Protein AF-A0A0J6IJX8-F1 (afdb_monomer)

Secondary structure (DSSP, 8-state):
---S-----HHHHHHHHHHHHTT--HHHHHHHHT--HHHHHHHHHHHHHTT--TTT-----GGGTSPPPPPPPPP---HHHHHHHHHHHHS-TT-----HHHHHHHH---HHHHHHHHHHTTPPPPPP-

Sequence (129 aa):
MPPNNTFHSIAARIQALTLLGIGMPIKEVSARLNIPVNTLYVIRKRAKERGFDPQRSLLVDISYVEDASRSGSPKAIDPEKGAEVNHTVTKDQSGGEKSTEALALQTGIFHPSIVQILHKHCFVLAKST

Solvent-accessible surface area (backbone atoms only — not comparable to full-atom values): 8217 Å² total; per-residue (Å²): 132,84,78,93,75,73,80,77,48,64,67,58,52,46,52,50,51,42,44,49,46,76,63,50,56,62,70,55,53,18,66,75,69,73,43,57,58,69,57,53,52,51,54,53,49,49,18,43,78,64,67,59,44,49,90,83,44,63,78,75,60,66,83,43,62,58,80,74,86,75,82,70,82,82,68,92,66,56,67,67,63,54,50,49,53,52,48,62,63,66,67,49,86,77,80,70,91,74,60,63,64,59,51,18,68,73,70,69,46,62,52,74,57,52,54,51,52,39,52,77,70,69,56,85,80,82,79,87,128

pLDDT: mean 82.93, std 12.86, range [41.19, 96.38]

Mean predicted aligned error: 12.06 Å

Structure (mmCIF, N/CA/C/O backbone):
data_AF-A0A0J6IJX8-F1
#
_entry.id   AF-A0A0J6IJX8-F1
#
loop_
_atom_site.group_PDB
_atom_site.id
_atom_site.type_symbol
_atom_site.label_atom_id
_atom_site.label_alt_id
_atom_site.label_comp_id
_atom_site.label_asym_id
_atom_site.label_entity_id
_atom_site.label_seq_id
_atom_site.pdbx_PDB_ins_code
_atom_site.Cartn_x
_atom_site.Cartn_y
_atom_site.Cartn_z
_atom_site.occupancy
_atom_site.B_iso_or_equiv
_atom_site.auth_seq_id
_atom_site.auth_comp_id
_atom_site.auth_asym_id
_atom_site.auth_atom_id
_atom_site.pdbx_PDB_model_num
ATOM 1 N N . MET A 1 1 ? 22.151 5.943 10.117 1.00 41.19 1 MET A N 1
ATOM 2 C CA . MET A 1 1 ? 21.246 4.862 9.663 1.00 41.19 1 MET A CA 1
ATOM 3 C C . MET A 1 1 ? 19.974 5.501 9.126 1.00 41.19 1 MET A C 1
ATOM 5 O O . MET A 1 1 ? 19.496 6.414 9.792 1.00 41.19 1 MET A O 1
ATOM 9 N N . PRO A 1 2 ? 19.458 5.120 7.945 1.00 43.62 2 PRO A N 1
ATOM 10 C CA . PRO A 1 2 ? 18.207 5.686 7.452 1.00 43.62 2 PRO A CA 1
ATOM 11 C C . PRO A 1 2 ? 17.017 5.186 8.301 1.00 43.62 2 PRO A C 1
ATOM 13 O O . PRO A 1 2 ? 17.092 4.100 8.879 1.00 43.62 2 PRO A O 1
ATOM 16 N N . PRO A 1 3 ? 15.942 5.981 8.431 1.00 45.16 3 PRO A N 1
ATOM 17 C CA . PRO A 1 3 ? 14.830 5.697 9.337 1.00 45.16 3 PRO A CA 1
ATOM 18 C C . PRO A 1 3 ? 14.017 4.462 8.904 1.00 45.16 3 PRO A C 1
ATOM 20 O O . PRO A 1 3 ? 13.415 4.434 7.832 1.00 45.16 3 PRO A O 1
ATOM 23 N N . ASN A 1 4 ? 13.959 3.462 9.791 1.00 48.16 4 ASN A N 1
ATOM 24 C CA . ASN A 1 4 ? 13.326 2.143 9.627 1.00 48.16 4 ASN A CA 1
ATOM 25 C C . ASN A 1 4 ? 11.788 2.144 9.765 1.00 48.16 4 ASN A C 1
ATOM 27 O O . ASN A 1 4 ? 11.212 1.262 10.398 1.00 48.16 4 ASN A O 1
ATOM 31 N N . ASN A 1 5 ? 11.094 3.117 9.178 1.00 53.78 5 ASN A N 1
ATOM 32 C CA . ASN A 1 5 ? 9.644 3.007 8.998 1.00 53.78 5 ASN A CA 1
ATOM 33 C C . ASN A 1 5 ? 9.177 3.811 7.784 1.00 53.78 5 ASN A C 1
ATOM 35 O O . ASN A 1 5 ? 8.379 4.742 7.886 1.00 53.78 5 ASN A O 1
ATOM 39 N N . THR A 1 6 ? 9.743 3.506 6.619 1.00 59.31 6 THR A N 1
ATO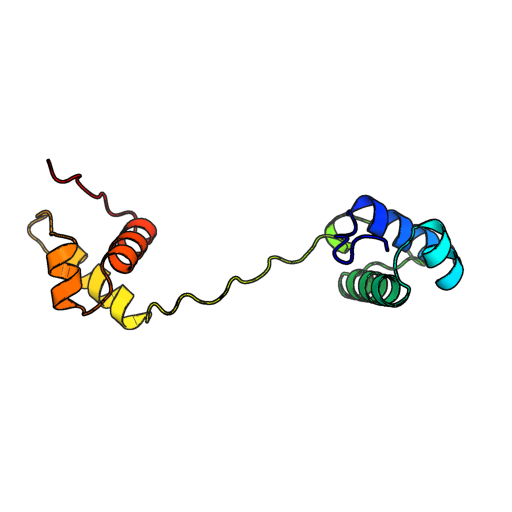M 40 C CA . THR A 1 6 ? 9.389 4.207 5.387 1.00 59.31 6 THR A CA 1
ATOM 41 C C . THR A 1 6 ? 8.129 3.576 4.805 1.00 59.31 6 THR A C 1
ATOM 43 O O . THR A 1 6 ? 8.175 2.567 4.104 1.00 59.31 6 THR A O 1
ATOM 46 N N . PHE A 1 7 ? 6.972 4.172 5.092 1.00 70.75 7 PHE A N 1
ATOM 47 C CA . PHE A 1 7 ? 5.797 3.958 4.256 1.00 70.75 7 PHE A CA 1
ATOM 48 C C . PHE A 1 7 ? 6.170 4.354 2.822 1.00 70.75 7 PHE A C 1
ATOM 50 O O . PHE A 1 7 ? 6.424 5.524 2.541 1.00 70.75 7 PHE A O 1
ATOM 57 N N . HIS A 1 8 ? 6.249 3.384 1.910 1.00 83.19 8 HIS A N 1
ATOM 58 C CA . HIS A 1 8 ? 6.481 3.692 0.501 1.00 83.19 8 HIS A CA 1
ATOM 59 C C . HIS A 1 8 ? 5.214 4.315 -0.077 1.00 83.19 8 HIS A C 1
ATOM 61 O O . HIS A 1 8 ? 4.142 3.702 0.001 1.00 83.19 8 HIS A O 1
ATOM 67 N N . SER A 1 9 ? 5.347 5.517 -0.640 1.00 90.50 9 SER A N 1
ATOM 68 C CA . SER A 1 9 ? 4.247 6.239 -1.278 1.00 90.50 9 SER A CA 1
ATOM 69 C C . SER A 1 9 ? 3.641 5.425 -2.423 1.00 90.50 9 SER A C 1
ATOM 71 O O . SER A 1 9 ? 4.306 4.575 -3.021 1.00 90.50 9 SER A O 1
ATOM 73 N N . ILE A 1 10 ? 2.377 5.700 -2.754 1.00 91.12 10 ILE A N 1
ATOM 74 C CA . ILE A 1 10 ? 1.690 5.060 -3.887 1.00 91.12 10 ILE A CA 1
ATOM 75 C C . ILE A 1 10 ? 2.508 5.250 -5.173 1.00 91.12 10 ILE A C 1
ATOM 77 O O . ILE A 1 10 ? 2.757 4.282 -5.885 1.00 91.12 10 ILE A O 1
ATOM 81 N N . ALA A 1 11 ? 3.031 6.458 -5.404 1.00 92.00 11 ALA A N 1
ATOM 82 C CA . ALA A 1 11 ? 3.888 6.761 -6.548 1.00 92.00 11 ALA A CA 1
ATOM 83 C C . ALA A 1 11 ? 5.145 5.871 -6.612 1.00 92.00 11 ALA A C 1
ATOM 85 O O . ALA A 1 11 ? 5.444 5.311 -7.664 1.00 92.00 11 ALA A O 1
ATOM 86 N N . ALA A 1 12 ? 5.846 5.672 -5.488 1.00 93.38 12 ALA A N 1
ATOM 87 C CA . ALA A 1 12 ? 7.045 4.830 -5.447 1.00 93.38 12 ALA A CA 1
ATOM 88 C C . ALA A 1 12 ? 6.731 3.357 -5.756 1.00 93.38 12 ALA A C 1
ATOM 90 O O . ALA A 1 12 ? 7.491 2.677 -6.445 1.00 93.38 12 ALA A O 1
ATOM 91 N N . ARG A 1 13 ? 5.586 2.861 -5.275 1.00 94.38 13 ARG A N 1
ATOM 92 C CA . ARG A 1 13 ? 5.116 1.498 -5.558 1.00 94.38 13 ARG A CA 1
ATOM 93 C C . ARG A 1 13 ? 4.685 1.336 -7.023 1.00 94.38 13 ARG A C 1
ATOM 95 O O . ARG A 1 13 ? 5.018 0.318 -7.622 1.00 94.38 13 ARG A O 1
ATOM 102 N N . ILE A 1 14 ? 4.005 2.331 -7.602 1.00 95.25 14 ILE A N 1
ATOM 103 C CA . ILE A 1 14 ? 3.656 2.365 -9.034 1.00 95.25 14 ILE A CA 1
ATOM 104 C C . ILE A 1 14 ? 4.930 2.307 -9.877 1.00 95.25 14 ILE A C 1
ATOM 106 O O . ILE A 1 14 ? 5.075 1.412 -10.706 1.00 95.25 14 ILE A O 1
ATOM 110 N N . GLN A 1 15 ? 5.895 3.188 -9.603 1.00 95.31 15 GLN A N 1
ATOM 111 C CA . GLN A 1 15 ? 7.159 3.231 -10.334 1.00 95.31 15 GLN A CA 1
ATOM 112 C C . GLN A 1 15 ? 7.924 1.905 -10.221 1.00 95.31 15 GLN A C 1
ATOM 114 O O . GLN A 1 15 ? 8.446 1.406 -11.216 1.00 95.31 15 GLN A O 1
ATOM 119 N N . ALA A 1 16 ? 7.942 1.290 -9.035 1.00 95.62 16 ALA A N 1
ATOM 120 C CA . ALA A 1 16 ? 8.529 -0.030 -8.836 1.00 95.62 16 ALA A CA 1
ATOM 121 C C . ALA A 1 16 ? 7.861 -1.110 -9.702 1.00 95.62 16 ALA A C 1
ATOM 123 O O . ALA A 1 16 ? 8.560 -1.909 -10.324 1.00 95.62 16 ALA A O 1
ATOM 124 N N . LEU A 1 17 ? 6.526 -1.139 -9.767 1.00 95.88 17 LEU A N 1
ATOM 125 C CA . LEU A 1 17 ? 5.786 -2.101 -10.588 1.00 95.88 17 LEU A CA 1
ATOM 126 C C . LEU A 1 17 ? 6.035 -1.893 -12.080 1.00 95.88 17 LEU A C 1
ATOM 128 O O . LEU A 1 17 ? 6.244 -2.873 -12.790 1.00 95.88 17 LEU A O 1
ATOM 132 N N . THR A 1 18 ? 6.086 -0.643 -12.540 1.00 95.50 18 THR A N 1
ATOM 133 C CA . THR A 1 18 ? 6.424 -0.312 -13.927 1.00 95.50 18 THR A CA 1
ATOM 134 C C . THR A 1 18 ? 7.832 -0.788 -14.281 1.00 95.50 18 THR A C 1
ATOM 136 O O . THR A 1 18 ? 8.003 -1.481 -15.281 1.00 95.50 18 THR A O 1
ATOM 139 N N . LEU A 1 19 ? 8.836 -0.501 -13.441 1.00 95.81 19 LEU A N 1
ATOM 140 C CA . LEU A 1 19 ? 10.219 -0.942 -13.669 1.00 95.81 19 LEU A CA 1
ATOM 141 C C . LEU A 1 19 ? 10.351 -2.474 -13.671 1.00 95.81 19 LEU A C 1
ATOM 143 O O . LEU A 1 19 ? 11.076 -3.042 -14.484 1.00 95.81 19 LEU A O 1
ATOM 147 N N . LEU A 1 20 ? 9.624 -3.164 -12.793 1.00 95.00 20 LEU A N 1
ATOM 148 C CA . LEU A 1 20 ? 9.586 -4.627 -12.797 1.00 95.00 20 LEU A CA 1
ATOM 149 C C . LEU A 1 20 ? 8.839 -5.183 -14.018 1.00 95.00 20 LEU A C 1
ATOM 151 O O . LEU A 1 20 ? 9.214 -6.237 -14.526 1.00 95.00 20 LEU A O 1
ATOM 155 N N . GLY A 1 21 ? 7.802 -4.489 -14.491 1.00 93.38 21 GLY A N 1
ATOM 156 C CA . GLY A 1 21 ? 7.010 -4.870 -15.659 1.00 93.38 21 GLY A CA 1
ATOM 157 C C . GLY A 1 21 ? 7.790 -4.790 -16.971 1.00 93.38 21 GLY A C 1
ATOM 158 O O . GLY A 1 21 ? 7.636 -5.670 -17.810 1.00 93.38 21 GLY A O 1
ATOM 159 N N . ILE A 1 22 ? 8.696 -3.814 -17.108 1.00 94.56 22 ILE A N 1
ATOM 160 C CA . ILE A 1 22 ? 9.623 -3.715 -18.254 1.00 94.56 22 ILE A CA 1
ATOM 161 C C . ILE A 1 22 ? 10.798 -4.709 -18.183 1.00 94.56 22 ILE A C 1
ATOM 163 O O . ILE A 1 22 ? 11.643 -4.718 -19.072 1.00 94.56 22 ILE A O 1
ATOM 167 N N . GLY A 1 23 ? 10.880 -5.531 -17.130 1.00 93.81 23 GLY A N 1
ATOM 168 C CA . GLY A 1 23 ? 11.906 -6.567 -16.983 1.00 93.81 23 GLY A CA 1
ATOM 169 C C . GLY A 1 23 ? 13.176 -6.144 -16.238 1.00 93.81 23 GLY A C 1
ATOM 170 O O . GLY A 1 23 ? 14.155 -6.888 -16.257 1.00 93.81 23 GLY A O 1
ATOM 171 N N . MET A 1 24 ? 13.188 -4.994 -15.552 1.00 95.62 24 MET A N 1
ATOM 172 C CA . MET A 1 24 ? 14.356 -4.580 -14.765 1.00 95.62 24 MET A CA 1
ATOM 173 C C . MET A 1 24 ? 14.612 -5.556 -13.596 1.00 95.62 24 MET A C 1
ATOM 175 O O . MET A 1 24 ? 13.672 -5.917 -12.875 1.00 95.62 24 MET A O 1
ATOM 179 N N . PRO A 1 25 ? 15.872 -5.961 -13.338 1.00 96.25 25 PRO A N 1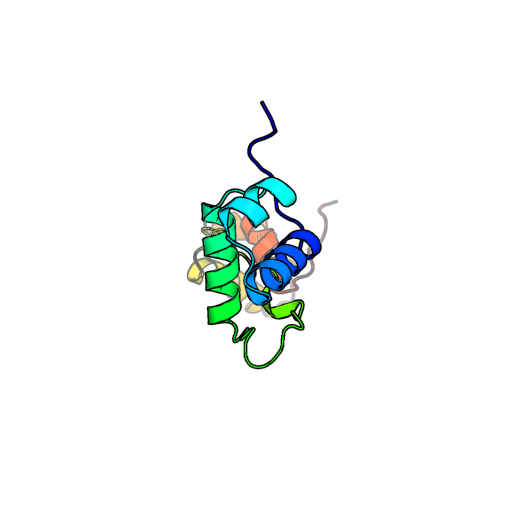
ATOM 180 C CA . PRO A 1 25 ? 16.203 -6.831 -12.215 1.00 96.25 25 PRO A CA 1
ATOM 181 C C . PRO A 1 25 ? 15.795 -6.218 -10.871 1.00 96.25 25 PRO A C 1
ATOM 183 O O . PRO A 1 25 ? 16.095 -5.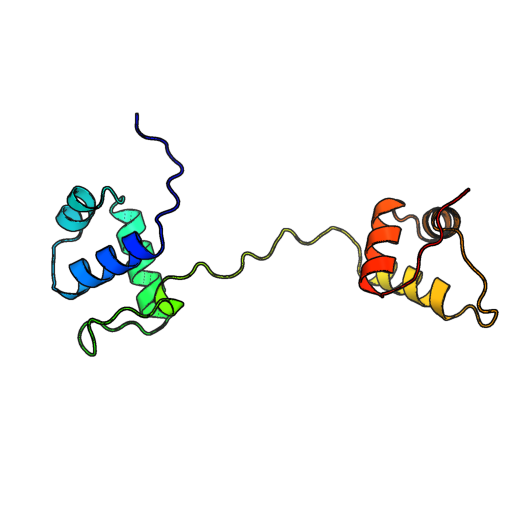063 -10.576 1.00 96.25 25 PRO A O 1
ATOM 186 N N . ILE A 1 26 ? 15.187 -7.014 -9.987 1.00 95.50 26 ILE A N 1
ATOM 187 C CA . ILE A 1 26 ? 14.662 -6.516 -8.701 1.00 95.50 26 ILE A CA 1
ATOM 188 C C . ILE A 1 26 ? 15.733 -5.874 -7.803 1.00 95.50 26 ILE A C 1
ATOM 190 O O . ILE A 1 26 ? 15.438 -4.939 -7.063 1.00 95.50 26 ILE A O 1
ATOM 194 N N . LYS A 1 27 ? 16.986 -6.345 -7.886 1.00 96.12 27 LYS A N 1
ATOM 195 C CA . LYS A 1 27 ? 18.127 -5.762 -7.160 1.00 96.12 27 LYS A CA 1
ATOM 196 C C . LYS A 1 27 ? 18.451 -4.351 -7.651 1.00 96.12 27 LYS A C 1
ATOM 198 O O . LYS A 1 27 ? 18.779 -3.485 -6.848 1.00 96.12 27 LYS A O 1
ATOM 203 N N . GLU A 1 28 ? 18.317 -4.117 -8.950 1.00 96.38 28 GLU A N 1
ATOM 204 C CA . GLU A 1 28 ? 18.544 -2.809 -9.553 1.00 96.38 28 GLU A CA 1
ATOM 205 C C . GLU A 1 28 ? 17.410 -1.840 -9.206 1.00 96.38 28 GLU A C 1
ATOM 207 O O . GLU A 1 28 ? 17.670 -0.717 -8.780 1.00 96.38 28 GLU A O 1
ATOM 212 N N . VAL A 1 29 ? 16.154 -2.298 -9.277 1.00 96.38 29 VAL A N 1
ATOM 213 C CA . VAL A 1 29 ? 14.988 -1.518 -8.824 1.00 96.38 29 VAL A CA 1
ATOM 214 C C . VAL A 1 29 ? 15.132 -1.128 -7.350 1.00 96.38 29 VAL A C 1
ATOM 216 O O . VAL A 1 29 ? 14.860 0.013 -6.980 1.00 96.38 29 VAL A O 1
ATOM 219 N N . SER A 1 30 ? 15.605 -2.057 -6.514 1.00 95.19 30 SER A N 1
ATOM 220 C CA . SER A 1 30 ? 15.857 -1.820 -5.090 1.00 95.19 30 SER A CA 1
ATOM 221 C C . SER A 1 30 ? 16.882 -0.712 -4.863 1.00 95.19 30 SER A C 1
ATOM 223 O O . SER A 1 30 ? 16.615 0.206 -4.089 1.00 95.19 30 SER A O 1
ATOM 225 N N . ALA A 1 31 ? 18.006 -0.754 -5.582 1.00 94.56 31 ALA A N 1
ATOM 226 C CA . ALA A 1 31 ? 19.046 0.264 -5.494 1.00 94.56 31 ALA A CA 1
ATOM 227 C C . ALA A 1 31 ? 18.565 1.637 -5.994 1.00 94.56 31 ALA A C 1
ATOM 229 O O . ALA A 1 31 ? 18.841 2.650 -5.358 1.00 94.56 31 ALA A O 1
ATOM 230 N N . ARG A 1 32 ? 17.808 1.678 -7.101 1.00 94.06 32 ARG A N 1
ATOM 231 C CA . ARG A 1 32 ? 17.319 2.928 -7.709 1.00 94.06 32 ARG A CA 1
ATOM 232 C C . ARG A 1 32 ? 16.245 3.626 -6.875 1.00 94.06 32 ARG A C 1
ATOM 234 O O . ARG A 1 32 ? 16.264 4.846 -6.765 1.00 94.06 32 ARG A O 1
ATOM 241 N N . LEU A 1 33 ? 15.298 2.869 -6.318 1.00 92.25 33 LEU A N 1
ATOM 242 C CA . LEU A 1 33 ? 14.162 3.423 -5.569 1.00 92.25 33 LEU A CA 1
ATOM 243 C C . LEU A 1 33 ? 14.384 3.445 -4.053 1.00 92.25 33 LEU A C 1
ATOM 245 O O . LEU A 1 33 ? 13.521 3.926 -3.321 1.00 92.25 33 LEU A O 1
ATOM 249 N N . ASN A 1 34 ? 15.512 2.909 -3.577 1.00 92.25 34 ASN A N 1
ATOM 250 C CA . ASN A 1 34 ? 15.799 2.719 -2.156 1.00 92.25 34 ASN A CA 1
ATOM 251 C C . ASN A 1 34 ? 14.667 1.963 -1.424 1.00 92.25 34 ASN A C 1
ATOM 253 O O . ASN A 1 34 ? 14.254 2.310 -0.317 1.00 92.25 34 ASN A O 1
ATOM 257 N N . ILE A 1 35 ? 14.127 0.932 -2.083 1.00 92.06 35 ILE A N 1
ATOM 258 C CA . ILE A 1 35 ? 13.087 0.050 -1.539 1.00 92.06 35 ILE A CA 1
ATOM 259 C C . ILE A 1 35 ? 13.719 -1.316 -1.275 1.00 92.06 35 ILE A C 1
ATOM 261 O O . ILE A 1 35 ? 14.315 -1.880 -2.195 1.00 92.06 35 ILE A O 1
ATOM 265 N N . PRO A 1 36 ? 13.576 -1.904 -0.074 1.00 93.56 36 PRO A N 1
ATOM 266 C CA . PRO A 1 36 ? 14.097 -3.237 0.199 1.00 93.56 36 PRO A CA 1
ATOM 267 C C . PRO A 1 36 ? 13.539 -4.283 -0.772 1.00 93.56 36 PRO A C 1
ATOM 269 O O . PRO A 1 36 ? 12.346 -4.298 -1.076 1.00 93.56 36 PRO A O 1
ATOM 272 N N . VAL A 1 37 ? 14.390 -5.214 -1.208 1.00 94.94 37 VAL A N 1
ATOM 273 C CA . VAL A 1 37 ? 14.020 -6.290 -2.146 1.00 94.94 37 VAL A CA 1
ATOM 274 C C . VAL A 1 37 ? 12.794 -7.080 -1.664 1.00 94.94 37 VAL A C 1
ATOM 276 O O . VAL A 1 37 ? 11.891 -7.359 -2.452 1.00 94.94 37 VAL A O 1
ATOM 279 N N . ASN A 1 38 ? 12.711 -7.383 -0.364 1.00 94.06 38 ASN A N 1
ATOM 280 C CA . ASN A 1 38 ? 11.547 -8.059 0.221 1.00 94.06 38 ASN A CA 1
ATOM 281 C C . ASN A 1 38 ? 10.257 -7.254 0.030 1.00 94.06 38 ASN A C 1
ATOM 283 O O . ASN A 1 38 ? 9.225 -7.812 -0.337 1.00 94.06 38 ASN A O 1
ATOM 287 N N . THR A 1 39 ? 10.319 -5.937 0.217 1.00 93.31 39 THR A N 1
ATOM 288 C CA . THR A 1 39 ? 9.168 -5.055 0.024 1.00 93.31 39 THR A CA 1
ATOM 289 C C . THR A 1 39 ? 8.732 -5.018 -1.439 1.00 93.31 39 THR A C 1
ATOM 291 O O . THR A 1 39 ? 7.537 -5.086 -1.714 1.00 93.31 39 THR A O 1
ATOM 294 N N . LEU A 1 40 ? 9.675 -5.010 -2.388 1.00 95.38 40 LEU A N 1
ATOM 295 C CA . LEU A 1 40 ? 9.366 -5.114 -3.820 1.00 95.38 40 LEU A CA 1
ATOM 296 C C . LEU A 1 40 ? 8.652 -6.428 -4.166 1.00 95.38 40 LEU A C 1
ATOM 298 O O . LEU A 1 40 ? 7.682 -6.416 -4.926 1.00 95.38 40 LEU A O 1
ATOM 302 N N . TYR A 1 41 ? 9.073 -7.555 -3.581 1.00 95.88 41 TYR A N 1
ATOM 303 C CA . TYR A 1 41 ? 8.373 -8.830 -3.755 1.00 95.88 41 TYR A CA 1
ATOM 304 C C . TYR A 1 41 ? 6.940 -8.784 -3.220 1.00 95.88 41 TYR A C 1
ATOM 306 O O . TYR A 1 41 ? 6.030 -9.265 -3.897 1.00 95.88 41 TYR A O 1
ATOM 314 N N . VAL A 1 42 ? 6.723 -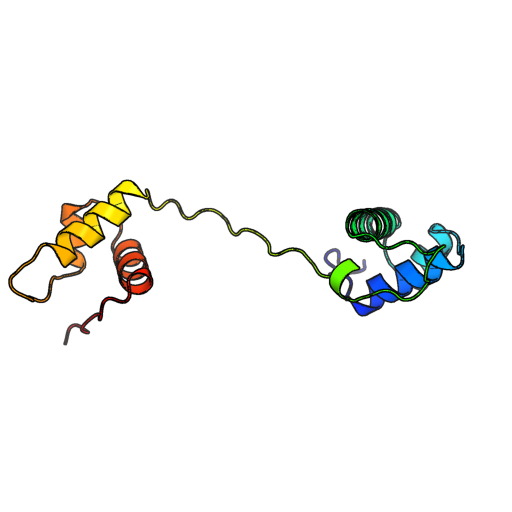8.184 -2.045 1.00 94.19 42 VAL A N 1
ATOM 315 C CA . VAL A 1 42 ? 5.386 -8.030 -1.447 1.00 94.19 42 VAL A CA 1
ATOM 316 C C . VAL A 1 42 ? 4.495 -7.132 -2.305 1.00 94.19 42 VAL A C 1
ATOM 318 O O . VAL A 1 42 ? 3.358 -7.509 -2.585 1.00 94.19 42 VAL A O 1
ATOM 321 N N . ILE A 1 43 ? 5.005 -5.985 -2.766 1.00 93.94 43 ILE A N 1
ATOM 322 C CA . ILE A 1 43 ? 4.277 -5.072 -3.661 1.00 93.94 43 ILE A CA 1
ATOM 323 C C . ILE A 1 43 ? 3.873 -5.809 -4.942 1.00 93.94 43 ILE A C 1
ATOM 325 O O . ILE A 1 43 ? 2.700 -5.808 -5.311 1.00 93.94 43 ILE A O 1
ATOM 329 N N . ARG A 1 44 ? 4.821 -6.507 -5.582 1.00 95.00 44 ARG A N 1
ATOM 330 C CA . ARG A 1 44 ? 4.565 -7.284 -6.801 1.00 95.00 44 ARG A CA 1
ATOM 331 C C . ARG A 1 44 ? 3.528 -8.383 -6.579 1.00 95.00 44 ARG A C 1
ATOM 333 O O . ARG A 1 44 ? 2.676 -8.588 -7.435 1.00 95.00 44 ARG A O 1
ATOM 340 N N . LYS A 1 45 ? 3.604 -9.098 -5.454 1.00 94.88 45 LYS A N 1
ATOM 341 C CA . LYS A 1 45 ? 2.648 -10.155 -5.104 1.00 94.88 45 LYS A CA 1
ATOM 342 C C . LYS A 1 45 ? 1.234 -9.587 -4.946 1.00 94.88 45 LYS A C 1
ATOM 344 O O . LYS A 1 45 ? 0.327 -10.082 -5.602 1.00 94.88 45 LYS A O 1
ATOM 349 N N . ARG A 1 46 ? 1.070 -8.511 -4.170 1.00 93.75 46 ARG A N 1
ATOM 350 C CA . ARG A 1 46 ? -0.236 -7.862 -3.951 1.00 93.75 46 ARG A CA 1
ATOM 351 C C . ARG A 1 46 ? -0.843 -7.312 -5.238 1.00 93.75 46 ARG A C 1
ATOM 353 O O . ARG A 1 46 ? -2.030 -7.493 -5.469 1.00 93.75 46 ARG A O 1
ATOM 360 N N . ALA A 1 47 ? -0.036 -6.674 -6.085 1.00 94.00 47 ALA A N 1
ATOM 361 C CA . ALA A 1 47 ? -0.516 -6.164 -7.365 1.00 94.00 47 ALA A CA 1
ATOM 362 C C . ALA A 1 47 ? -1.048 -7.302 -8.253 1.00 94.00 47 ALA A C 1
ATOM 364 O O . ALA A 1 47 ? -2.136 -7.188 -8.812 1.00 94.00 47 ALA A O 1
ATOM 365 N N . LYS A 1 48 ? -0.330 -8.434 -8.315 1.00 94.00 48 LYS A N 1
ATOM 366 C CA . LYS A 1 48 ? -0.779 -9.632 -9.042 1.00 94.00 48 LYS A CA 1
ATOM 367 C C . LYS A 1 48 ? -2.066 -10.224 -8.472 1.00 94.00 48 LYS A C 1
ATOM 369 O O . LYS A 1 48 ? -2.959 -10.559 -9.239 1.00 94.00 48 LYS A O 1
ATOM 374 N N . GLU A 1 49 ? -2.184 -10.320 -7.147 1.00 94.38 49 GLU A N 1
ATOM 375 C CA . GLU A 1 49 ? -3.409 -10.787 -6.473 1.00 94.38 49 GLU A CA 1
ATOM 376 C C . GLU A 1 49 ? -4.626 -9.911 -6.807 1.00 94.38 49 GLU A C 1
ATOM 378 O O . GLU A 1 49 ? -5.751 -10.399 -6.819 1.00 94.38 49 GLU A O 1
ATOM 383 N N . ARG A 1 50 ? -4.402 -8.632 -7.127 1.00 93.62 50 ARG A N 1
ATOM 384 C CA . ARG A 1 50 ? -5.440 -7.683 -7.552 1.00 93.62 50 ARG A CA 1
ATOM 385 C C . ARG A 1 50 ? -5.646 -7.617 -9.068 1.00 93.62 50 ARG A C 1
ATOM 387 O O . ARG A 1 50 ? -6.448 -6.812 -9.526 1.00 93.62 50 ARG A O 1
ATOM 394 N N . GLY A 1 51 ? -4.952 -8.451 -9.844 1.00 93.31 51 GLY A N 1
ATOM 395 C CA . GLY A 1 51 ? -5.142 -8.569 -11.291 1.00 93.31 51 GLY A CA 1
ATOM 396 C C . GLY A 1 51 ? -4.189 -7.743 -12.158 1.00 93.31 51 GLY A C 1
ATOM 397 O O . GLY A 1 51 ? -4.406 -7.664 -13.365 1.00 93.31 51 GLY A O 1
ATOM 398 N N . PHE A 1 52 ? -3.130 -7.151 -11.595 1.00 93.69 52 PHE A N 1
ATOM 399 C CA . PHE A 1 52 ? -2.094 -6.506 -12.405 1.00 93.69 52 PHE A CA 1
ATOM 400 C C . PHE A 1 52 ? -1.300 -7.543 -13.215 1.00 93.69 52 PHE A C 1
ATOM 402 O O . PHE A 1 52 ? -0.636 -8.414 -12.640 1.00 93.69 52 PHE A O 1
ATOM 409 N N . ASP A 1 53 ? -1.320 -7.398 -14.542 1.00 92.38 53 ASP A N 1
ATOM 410 C CA . ASP A 1 53 ? -0.543 -8.210 -15.477 1.00 92.38 53 ASP A CA 1
ATOM 411 C C . ASP A 1 53 ? 0.293 -7.329 -16.428 1.00 92.38 53 ASP A C 1
ATOM 413 O O . ASP A 1 53 ? -0.258 -6.750 -17.372 1.00 92.38 53 ASP A O 1
ATOM 417 N N . PRO A 1 54 ? 1.627 -7.260 -16.233 1.00 90.81 54 PRO A N 1
ATOM 418 C CA . PRO A 1 54 ? 2.504 -6.428 -17.050 1.00 90.81 54 PRO A CA 1
ATOM 419 C C . PRO A 1 54 ? 2.639 -6.911 -18.501 1.00 90.81 54 PRO A C 1
ATOM 421 O O . PRO A 1 54 ? 3.118 -6.146 -19.331 1.00 90.81 54 PRO A O 1
ATOM 424 N N . GLN A 1 55 ? 2.253 -8.154 -18.826 1.00 89.94 55 GLN A N 1
ATOM 425 C CA . GLN A 1 55 ? 2.261 -8.644 -20.212 1.00 89.94 55 GLN A CA 1
ATOM 426 C C . GLN A 1 55 ? 1.060 -8.129 -21.009 1.00 89.94 55 GLN A C 1
ATOM 428 O O . GLN A 1 55 ? 1.158 -7.925 -22.216 1.00 89.94 55 GLN A O 1
ATOM 433 N N . ARG A 1 56 ? -0.070 -7.896 -20.332 1.00 90.19 56 ARG A N 1
ATOM 434 C CA . ARG A 1 56 ? -1.291 -7.372 -20.949 1.00 90.19 56 ARG A CA 1
ATOM 435 C C . ARG A 1 56 ? -1.292 -5.848 -21.018 1.00 90.19 56 ARG A C 1
ATOM 437 O O . ARG A 1 56 ? -1.711 -5.284 -22.024 1.00 90.19 56 ARG A O 1
ATOM 444 N N . SER A 1 57 ? -0.874 -5.183 -19.942 1.00 90.31 57 SER A N 1
ATOM 445 C CA . SER A 1 57 ? -0.774 -3.725 -19.879 1.00 90.31 57 SER A CA 1
ATOM 446 C C . SER A 1 57 ? 0.229 -3.303 -18.815 1.00 90.31 57 SER A C 1
ATOM 448 O O . SER A 1 57 ? 0.175 -3.752 -17.673 1.00 90.31 57 SER A O 1
ATOM 450 N N . LEU A 1 58 ? 1.124 -2.386 -19.177 1.00 91.19 58 LEU A N 1
ATOM 451 C CA . LEU A 1 58 ? 2.095 -1.824 -18.240 1.00 91.19 58 LEU A CA 1
ATOM 452 C C . LEU A 1 58 ? 1.493 -0.719 -17.354 1.00 91.19 58 LEU A C 1
ATOM 454 O O . LEU A 1 58 ? 2.117 -0.301 -16.378 1.00 91.19 58 LEU A O 1
ATOM 458 N N . LEU A 1 59 ? 0.294 -0.229 -17.685 1.00 92.38 59 LEU A N 1
ATOM 459 C CA . LEU A 1 59 ? -0.374 0.810 -16.907 1.00 92.38 59 LEU A CA 1
ATOM 460 C C . LEU A 1 59 ? -0.795 0.252 -15.545 1.00 92.38 59 LEU A C 1
ATOM 462 O O . LEU A 1 59 ? -1.564 -0.704 -15.453 1.00 92.38 59 LEU A O 1
ATOM 466 N N . VAL A 1 60 ? -0.278 0.869 -14.485 1.00 92.25 60 VAL A N 1
ATOM 467 C CA . VAL A 1 60 ? -0.582 0.500 -13.104 1.00 92.25 60 VAL A CA 1
ATOM 468 C C . VAL A 1 60 ? -1.697 1.406 -12.601 1.00 92.25 60 VAL A C 1
ATOM 470 O O . VAL A 1 60 ? -1.483 2.601 -12.402 1.00 92.25 60 VAL A O 1
ATOM 473 N N . ASP A 1 61 ? -2.873 0.830 -12.378 1.00 92.31 61 ASP A N 1
ATOM 474 C CA . ASP A 1 61 ? -3.965 1.519 -11.698 1.00 92.31 61 ASP A CA 1
ATOM 475 C C . ASP A 1 61 ? -3.678 1.663 -10.193 1.00 92.31 61 ASP A C 1
ATOM 477 O O . ASP A 1 61 ? -3.003 0.829 -9.576 1.00 92.31 61 ASP A O 1
ATOM 481 N N . ILE A 1 62 ? -4.207 2.727 -9.591 1.00 92.25 62 ILE A N 1
ATOM 482 C CA . ILE A 1 62 ? -4.036 3.038 -8.168 1.00 92.25 62 ILE A CA 1
ATOM 483 C C . ILE A 1 62 ? -4.609 1.910 -7.290 1.00 92.25 62 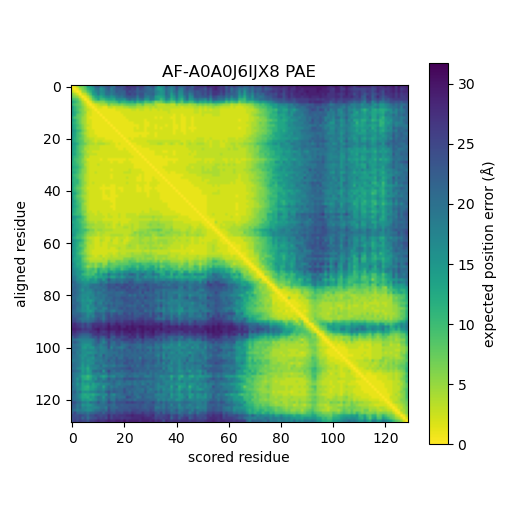ILE A C 1
ATOM 485 O O . ILE A 1 62 ? -3.982 1.524 -6.296 1.00 92.25 62 ILE A O 1
ATOM 489 N N . SER A 1 63 ? -5.719 1.293 -7.706 1.00 89.69 63 SER A N 1
ATOM 490 C CA . SER A 1 63 ? -6.383 0.191 -6.995 1.00 89.69 63 SER A CA 1
ATOM 491 C C . SER A 1 63 ? -5.476 -1.027 -6.763 1.00 89.69 63 SER A C 1
ATOM 493 O O . SER A 1 63 ? -5.605 -1.736 -5.759 1.00 89.69 63 SER A O 1
ATOM 495 N N . TYR A 1 64 ? -4.478 -1.260 -7.621 1.00 90.75 64 TYR A N 1
ATOM 496 C CA . TYR A 1 64 ? -3.519 -2.360 -7.455 1.00 90.75 64 TYR A CA 1
ATOM 497 C C . TYR A 1 64 ? -2.490 -2.115 -6.346 1.00 90.75 64 TYR A C 1
ATOM 499 O O . TYR A 1 64 ? -1.836 -3.053 -5.887 1.00 90.75 64 TYR A O 1
ATOM 507 N N . VAL A 1 65 ? -2.349 -0.867 -5.900 1.00 90.94 65 VAL A N 1
ATOM 508 C CA . VAL A 1 65 ? -1.242 -0.409 -5.054 1.00 90.94 65 VAL A CA 1
ATOM 509 C C . VAL A 1 65 ? -1.701 0.097 -3.686 1.00 90.94 65 VAL A C 1
ATOM 511 O O . VAL A 1 65 ? -0.931 0.030 -2.718 1.00 90.94 65 VAL A O 1
ATOM 514 N N . GLU A 1 66 ? -2.943 0.575 -3.594 1.00 88.50 66 GLU A N 1
ATOM 515 C CA . GLU A 1 66 ? -3.533 1.109 -2.365 1.00 88.50 66 GLU A CA 1
ATOM 516 C C . GLU A 1 66 ? -3.457 0.126 -1.197 1.00 88.50 66 GLU A C 1
ATOM 518 O O . GLU A 1 66 ? -3.595 -1.087 -1.356 1.00 88.50 66 GLU A O 1
ATOM 523 N N . ASP A 1 67 ? -3.227 0.624 0.014 1.00 84.38 67 ASP A N 1
ATOM 524 C CA . ASP A 1 67 ? -3.288 -0.242 1.185 1.00 84.38 67 ASP A CA 1
ATOM 525 C C . ASP A 1 67 ? -4.745 -0.625 1.465 1.00 84.38 67 ASP A C 1
ATOM 527 O O . ASP A 1 67 ? -5.641 0.214 1.434 1.00 84.38 67 ASP A O 1
ATOM 531 N N . ALA A 1 68 ? -4.982 -1.910 1.738 1.00 79.81 68 ALA A N 1
ATOM 532 C CA . ALA A 1 68 ? -6.302 -2.353 2.165 1.00 79.81 68 ALA A CA 1
ATOM 533 C C . ALA A 1 68 ? -6.662 -1.688 3.500 1.00 79.81 68 ALA A C 1
ATOM 535 O O . ALA A 1 68 ? -5.785 -1.470 4.348 1.00 79.81 68 ALA A O 1
ATOM 536 N N . SER A 1 69 ? -7.952 -1.412 3.700 1.00 79.88 69 SER A N 1
ATOM 537 C CA . SER A 1 69 ? -8.463 -0.910 4.972 1.00 79.88 69 SER A CA 1
ATOM 538 C C . SER A 1 69 ? -8.003 -1.826 6.101 1.00 79.88 69 SER A C 1
ATOM 540 O O . SER A 1 69 ? -8.288 -3.025 6.117 1.00 79.88 69 SER A O 1
ATOM 542 N N . ARG A 1 70 ? -7.248 -1.268 7.047 1.00 77.00 70 ARG A N 1
ATOM 543 C CA . ARG A 1 70 ? -6.816 -2.015 8.224 1.00 77.00 70 ARG A CA 1
ATOM 544 C C . ARG A 1 70 ? -8.020 -2.140 9.142 1.00 77.00 70 ARG A C 1
ATOM 546 O O . ARG A 1 70 ? -8.515 -1.125 9.628 1.00 77.00 70 ARG A O 1
ATOM 553 N N . SER A 1 71 ? -8.476 -3.367 9.389 1.00 75.75 71 SER A N 1
ATOM 554 C CA . SER A 1 71 ? -9.386 -3.599 10.507 1.00 75.75 71 SER A CA 1
ATOM 555 C C . SER A 1 71 ? -8.671 -3.137 11.772 1.00 75.75 71 SER A C 1
ATOM 557 O O . SER A 1 71 ? -7.576 -3.614 12.080 1.00 75.75 71 SER A O 1
ATOM 559 N N . GLY A 1 72 ? -9.259 -2.172 12.475 1.00 77.94 72 GLY A N 1
ATOM 560 C CA . GLY A 1 72 ? -8.795 -1.807 13.806 1.00 77.94 72 GLY A CA 1
ATOM 561 C C . GLY A 1 72 ? -8.924 -2.991 14.765 1.00 77.94 72 GLY A C 1
ATOM 562 O O . GLY A 1 72 ? -9.575 -3.993 14.456 1.00 77.94 72 GLY A O 1
ATOM 563 N N . SER A 1 73 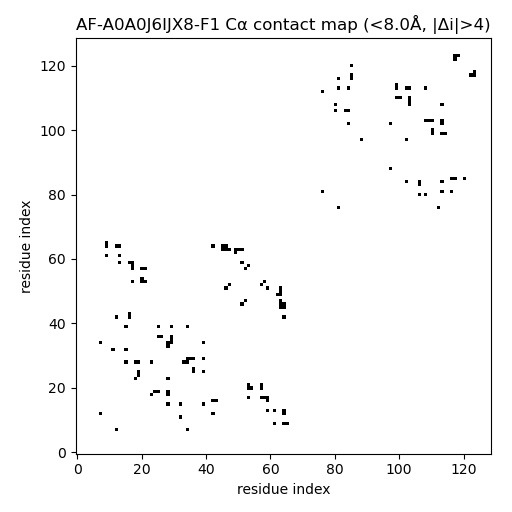? -8.318 -2.861 15.946 1.00 73.25 73 SER A N 1
ATOM 564 C CA . SER A 1 73 ? -8.554 -3.819 17.026 1.00 73.25 73 SER A CA 1
ATOM 565 C C . SER A 1 73 ? -10.051 -3.836 17.368 1.00 73.25 73 SER A C 1
ATOM 567 O O . SER A 1 73 ? -10.617 -2.755 17.586 1.00 73.25 73 SER A O 1
ATOM 569 N N . PRO A 1 74 ? -10.708 -5.010 17.415 1.00 67.25 74 PRO A N 1
ATOM 570 C CA . PRO A 1 74 ? -12.070 -5.119 17.913 1.00 67.25 74 PRO A CA 1
ATOM 571 C C . PRO A 1 74 ? -12.130 -4.533 19.323 1.00 67.25 74 PRO A C 1
ATOM 573 O O . PRO A 1 74 ? -11.387 -4.940 20.217 1.00 67.25 74 PRO A O 1
ATOM 576 N N . LYS A 1 75 ? -12.983 -3.530 19.530 1.00 68.75 75 LYS A N 1
ATOM 577 C CA . LYS A 1 75 ? -13.164 -2.961 20.865 1.00 68.75 75 LYS A CA 1
ATOM 578 C C . LYS A 1 75 ? -13.905 -3.996 21.708 1.00 68.75 75 LYS A C 1
ATOM 580 O O . LYS A 1 75 ? -14.902 -4.529 21.233 1.00 68.75 75 LYS A O 1
ATOM 585 N N . ALA A 1 76 ? -13.432 -4.256 22.928 1.00 64.62 76 ALA A N 1
ATOM 586 C CA . ALA A 1 76 ? -13.965 -5.253 23.868 1.00 64.62 76 ALA A CA 1
ATOM 587 C C . ALA A 1 76 ? -15.355 -4.895 24.440 1.00 64.62 76 ALA A C 1
ATOM 589 O O . ALA A 1 76 ? -15.633 -5.098 25.618 1.00 64.62 76 ALA A O 1
ATOM 590 N N . ILE A 1 77 ? -16.213 -4.288 23.625 1.00 65.69 77 ILE A N 1
ATOM 591 C CA . ILE A 1 77 ? -17.608 -4.066 23.960 1.00 65.69 77 ILE A CA 1
ATOM 592 C C . ILE A 1 77 ? -18.326 -5.333 23.526 1.00 65.69 77 ILE A C 1
ATOM 594 O O . ILE A 1 77 ? -18.420 -5.620 22.333 1.00 65.69 77 ILE A O 1
ATOM 598 N N . ASP A 1 78 ? -18.782 -6.088 24.513 1.00 71.44 78 ASP A N 1
ATOM 599 C CA . ASP A 1 78 ? -19.619 -7.250 24.285 1.00 71.44 78 ASP A CA 1
ATOM 600 C C . ASP A 1 78 ? -20.906 -6.829 23.537 1.00 71.44 78 ASP A C 1
ATOM 602 O O . ASP A 1 78 ? -21.574 -5.872 23.959 1.00 71.44 78 ASP A O 1
ATOM 606 N N . PRO A 1 79 ? -21.233 -7.460 22.393 1.00 71.75 79 PRO A N 1
ATOM 607 C CA . PRO A 1 79 ? -22.359 -7.046 21.563 1.00 71.75 79 PRO A CA 1
ATOM 608 C C . PRO A 1 79 ? -23.709 -7.248 22.260 1.00 71.75 79 PRO A C 1
ATOM 610 O O . PRO A 1 79 ? -24.629 -6.469 22.005 1.00 71.75 79 PRO A O 1
ATOM 613 N N . GLU A 1 80 ? -23.827 -8.229 23.161 1.00 76.88 80 GLU A N 1
ATOM 614 C CA . GLU A 1 80 ? -25.059 -8.479 23.915 1.00 76.88 80 GLU A CA 1
ATOM 615 C C . GLU A 1 80 ? -25.300 -7.349 24.914 1.00 76.88 80 GLU A C 1
ATOM 617 O O . GLU A 1 80 ? -26.382 -6.760 24.943 1.00 76.88 80 GLU A O 1
ATOM 622 N N . LYS A 1 81 ? -24.254 -6.946 25.642 1.00 75.75 81 LYS A N 1
ATOM 623 C CA . LYS A 1 81 ? -24.320 -5.795 26.555 1.00 75.75 81 LYS A CA 1
ATOM 624 C C . LYS A 1 81 ? -24.622 -4.481 25.831 1.00 75.75 81 LYS A C 1
ATOM 626 O O . LYS A 1 81 ? -25.351 -3.635 26.344 1.00 75.75 81 LYS A O 1
ATOM 631 N N . GLY A 1 82 ? -24.091 -4.294 24.620 1.00 74.25 82 GLY A N 1
ATOM 632 C CA . GLY A 1 82 ? -24.426 -3.138 23.782 1.00 74.25 82 GLY A CA 1
ATOM 633 C C . GLY A 1 82 ? -25.903 -3.110 23.370 1.00 74.25 82 GLY A C 1
ATOM 634 O O . GLY A 1 82 ? -26.542 -2.057 23.418 1.00 74.25 82 GLY A O 1
ATOM 635 N N . ALA A 1 83 ? -26.461 -4.269 23.012 1.00 79.12 83 ALA A N 1
ATOM 636 C CA . ALA A 1 83 ? -27.877 -4.406 22.687 1.00 79.12 83 ALA A CA 1
ATOM 637 C C . ALA A 1 83 ? -28.779 -4.182 23.913 1.00 79.12 83 ALA A C 1
ATOM 639 O O . ALA A 1 83 ? -29.830 -3.552 23.783 1.00 79.12 83 ALA A O 1
ATOM 640 N N . GLU A 1 84 ? -28.354 -4.623 25.099 1.00 82.06 84 GLU A N 1
ATOM 641 C CA . GLU A 1 84 ? -29.061 -4.389 26.361 1.00 82.06 84 GLU A CA 1
ATOM 642 C C . GLU A 1 84 ? -29.195 -2.891 26.672 1.00 82.06 84 GLU A C 1
ATOM 644 O O . GLU A 1 84 ? -30.298 -2.423 26.970 1.00 82.06 84 GLU A O 1
ATOM 649 N N . VAL A 1 85 ? -28.114 -2.111 26.526 1.00 80.12 85 VAL A N 1
ATOM 650 C CA . VAL A 1 85 ? -28.151 -0.645 26.694 1.00 80.12 85 VAL A CA 1
ATOM 651 C C . VAL A 1 85 ? -29.169 -0.021 25.737 1.00 80.12 85 VAL A C 1
ATOM 653 O O . VAL A 1 85 ? -30.038 0.736 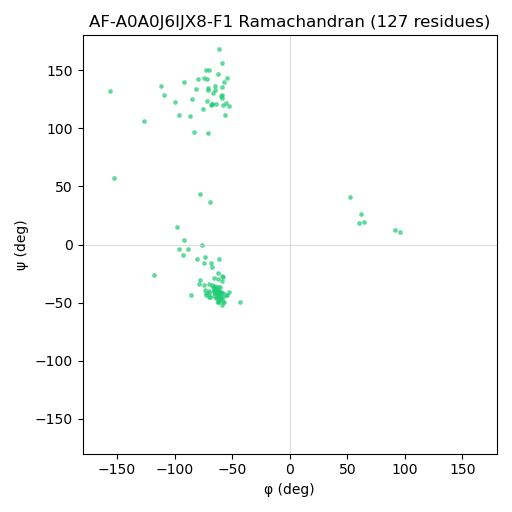26.168 1.00 80.12 85 VAL A O 1
ATOM 656 N N . ASN A 1 86 ? -29.120 -0.379 24.451 1.00 81.12 86 ASN A N 1
ATOM 657 C CA . ASN A 1 86 ? -30.049 0.155 23.452 1.00 81.12 86 ASN A CA 1
ATOM 658 C C . ASN A 1 86 ? -31.505 -0.203 23.752 1.00 81.12 86 ASN A C 1
ATOM 660 O O . ASN A 1 86 ? -32.385 0.653 23.655 1.00 81.12 86 ASN A O 1
ATOM 664 N N . HIS A 1 87 ? -31.770 -1.457 24.118 1.00 82.25 87 HIS A N 1
ATOM 665 C CA . HIS A 1 87 ? -33.109 -1.918 24.463 1.00 82.25 87 HIS A CA 1
ATOM 666 C C . HIS A 1 87 ? -33.634 -1.192 25.706 1.00 82.25 87 HIS A C 1
ATOM 668 O O . HIS A 1 87 ? -34.787 -0.772 25.733 1.00 82.25 87 HIS A O 1
ATOM 674 N N . THR A 1 88 ? -32.779 -0.970 26.704 1.00 81.25 88 THR A N 1
ATOM 675 C CA . THR A 1 88 ? -33.139 -0.238 27.922 1.00 81.25 88 THR A CA 1
ATOM 676 C C . THR A 1 88 ? -33.491 1.216 27.622 1.00 81.25 88 THR A C 1
ATOM 678 O O . THR A 1 88 ? -34.433 1.742 28.207 1.00 81.25 88 THR A O 1
ATOM 681 N N . VAL A 1 89 ? -32.780 1.875 26.705 1.00 78.38 89 VAL A N 1
ATOM 682 C CA . VAL A 1 89 ? -33.097 3.255 26.302 1.00 78.38 89 VAL A CA 1
ATOM 683 C C . VAL A 1 89 ? -34.346 3.316 25.414 1.00 78.38 89 VAL A C 1
ATOM 685 O O . VAL A 1 89 ? -35.174 4.198 25.598 1.00 78.38 89 VAL A O 1
ATOM 688 N N . THR A 1 90 ? -34.528 2.360 24.500 1.00 75.12 90 THR A N 1
ATOM 689 C CA . THR A 1 90 ? -35.630 2.368 23.515 1.00 75.12 90 THR A CA 1
ATOM 690 C C . THR A 1 90 ? -36.970 1.914 24.100 1.00 75.12 90 THR A C 1
ATOM 692 O O . THR A 1 90 ? -38.020 2.393 23.686 1.00 75.12 90 THR A O 1
ATOM 695 N N . LYS A 1 91 ? -36.964 0.973 25.054 1.00 70.56 91 LYS A N 1
ATOM 696 C CA . LYS A 1 91 ? -38.188 0.408 25.648 1.00 70.56 91 LYS A CA 1
ATOM 697 C C . LYS A 1 91 ? -38.892 1.369 26.609 1.00 70.56 91 LYS A C 1
ATOM 699 O O . LYS A 1 91 ? -40.030 1.106 26.996 1.00 70.56 91 LYS A O 1
ATOM 704 N N . ASP A 1 92 ? -38.256 2.474 26.987 1.00 62.25 92 ASP A N 1
ATOM 705 C CA . ASP A 1 92 ? -38.900 3.483 27.819 1.00 62.25 92 ASP A CA 1
ATOM 706 C C . ASP A 1 92 ? -39.970 4.234 27.014 1.00 62.25 92 ASP A C 1
ATOM 708 O O . ASP A 1 92 ? -39.701 5.180 26.279 1.00 62.25 92 ASP A O 1
ATOM 712 N N . GLN A 1 93 ? -41.216 3.778 27.159 1.00 54.28 93 GLN A N 1
ATOM 713 C CA . GLN A 1 93 ? -42.408 4.329 26.499 1.00 54.28 93 GLN A CA 1
ATOM 714 C C . GLN A 1 93 ? -42.683 5.796 26.871 1.00 54.28 93 GLN A C 1
ATOM 716 O O . GLN A 1 93 ? -43.491 6.455 26.223 1.00 54.28 93 GLN A O 1
ATOM 721 N N . SER A 1 94 ? -42.011 6.309 27.901 1.00 56.06 94 SER A N 1
ATOM 722 C CA . SER A 1 94 ? -42.250 7.630 28.479 1.00 56.06 94 SER A CA 1
ATOM 723 C C . SER A 1 94 ? -41.448 8.757 27.820 1.00 56.06 94 SER A C 1
ATOM 725 O O . SER A 1 94 ? -41.608 9.905 28.219 1.00 56.06 94 SER A O 1
ATOM 727 N N . GLY A 1 95 ? -40.561 8.462 26.856 1.00 58.28 95 GLY A N 1
ATOM 728 C CA . GLY A 1 95 ? -39.735 9.484 26.190 1.00 58.28 95 GLY A CA 1
ATOM 729 C C . GLY A 1 95 ? -38.820 10.273 27.140 1.00 58.28 95 GLY A C 1
ATOM 730 O O . GLY A 1 95 ? -38.381 11.369 26.800 1.00 58.28 95 GLY A O 1
ATOM 731 N N . GLY A 1 96 ? -38.570 9.739 28.340 1.00 67.00 96 GLY A N 1
ATOM 732 C CA . GLY A 1 96 ? -37.800 10.394 29.389 1.00 67.00 96 GLY A CA 1
ATOM 733 C C . GLY A 1 96 ? -36.296 10.278 29.163 1.00 67.00 96 GLY A C 1
ATOM 734 O O . GLY A 1 96 ? -35.785 9.240 28.737 1.00 67.00 96 GLY A O 1
ATOM 735 N N . GLU A 1 97 ? -35.577 11.347 29.483 1.00 76.06 97 GLU A N 1
ATOM 736 C CA . GLU A 1 97 ? -34.119 11.362 29.502 1.00 76.06 97 GLU A CA 1
ATOM 737 C C . GLU A 1 97 ? -33.566 10.427 30.592 1.00 76.06 97 GLU A C 1
ATOM 739 O O . GLU A 1 97 ? -34.021 10.423 31.736 1.00 76.06 97 GLU A O 1
ATOM 744 N N . LYS A 1 98 ? -32.574 9.602 30.230 1.00 76.25 98 LYS A N 1
ATOM 745 C CA . LYS A 1 98 ? -31.899 8.682 31.153 1.00 76.25 98 LYS A CA 1
ATOM 746 C C . LYS A 1 98 ? -30.462 9.108 31.375 1.00 76.25 98 LYS A C 1
ATOM 748 O O . LYS A 1 98 ? -29.731 9.387 30.425 1.00 76.25 98 LYS A O 1
ATOM 753 N N . SER A 1 99 ? -30.035 9.073 32.634 1.00 82.56 99 SER A N 1
ATOM 754 C CA . SER A 1 99 ? -28.633 9.299 32.968 1.00 82.56 99 SER A CA 1
ATOM 755 C C . SER A 1 99 ? -27.761 8.164 32.429 1.00 82.56 99 SER A C 1
ATOM 757 O O . SER A 1 99 ? -28.013 6.980 32.665 1.00 82.56 99 SER A O 1
ATOM 759 N N . THR A 1 100 ? -26.685 8.538 31.742 1.00 81.38 100 THR A N 1
ATOM 760 C CA . THR A 1 100 ? -25.645 7.613 31.267 1.00 81.38 100 THR A CA 1
ATOM 761 C C . THR A 1 100 ? -24.929 6.906 32.421 1.00 81.38 100 THR A C 1
ATOM 763 O O . THR A 1 100 ? -24.441 5.790 32.257 1.00 81.38 100 THR A O 1
ATOM 766 N N . GLU A 1 101 ? -24.925 7.516 33.608 1.00 83.44 101 GLU A N 1
ATOM 767 C CA . GLU A 1 101 ? -24.365 6.957 34.841 1.00 83.44 101 GLU A CA 1
ATOM 768 C C . GLU A 1 101 ? -25.238 5.831 35.394 1.00 83.44 101 GLU A C 1
ATOM 770 O O . GLU A 1 101 ? -24.734 4.769 35.756 1.00 83.44 101 GLU A O 1
ATOM 775 N N . ALA A 1 102 ? -26.560 6.015 35.362 1.00 83.69 102 ALA A N 1
ATOM 776 C CA . ALA A 1 102 ? -27.509 4.978 35.752 1.00 83.69 102 ALA A CA 1
ATOM 777 C C . ALA A 1 102 ? -27.412 3.752 34.826 1.00 83.69 102 ALA A C 1
ATOM 779 O O . ALA A 1 102 ? -27.407 2.615 35.297 1.00 83.69 102 ALA A O 1
ATOM 780 N N . LEU A 1 103 ? -27.242 3.976 33.517 1.00 82.62 103 LEU A N 1
ATOM 781 C CA . LEU A 1 103 ? -27.030 2.900 32.542 1.00 82.62 103 LEU A CA 1
ATOM 782 C C . LEU A 1 103 ? -25.711 2.146 32.784 1.00 82.62 103 LEU A C 1
ATOM 784 O O . LEU A 1 103 ? -25.660 0.928 32.598 1.00 82.62 103 LEU A O 1
ATOM 788 N N . ALA A 1 104 ? -24.656 2.843 33.223 1.00 85.44 104 ALA A N 1
ATOM 789 C CA . ALA A 1 104 ? -23.362 2.240 33.559 1.00 85.44 104 ALA A CA 1
ATOM 790 C C . ALA A 1 104 ? -23.460 1.315 34.769 1.00 85.44 104 ALA A C 1
ATOM 792 O O . ALA A 1 104 ? -22.962 0.191 34.728 1.00 85.44 104 ALA A O 1
ATOM 793 N N . LEU A 1 105 ? -24.157 1.764 35.813 1.00 82.94 105 LEU A N 1
ATOM 794 C CA . LEU A 1 105 ? -24.405 0.963 37.007 1.00 82.94 105 LEU A CA 1
ATOM 795 C C . LEU A 1 105 ? -25.276 -0.261 36.702 1.00 82.94 105 LEU A C 1
ATOM 797 O O . LEU A 1 105 ? -24.997 -1.343 37.209 1.00 82.94 105 LEU A O 1
ATOM 801 N N . GLN A 1 106 ? -26.292 -0.110 35.848 1.00 82.44 106 GLN A N 1
ATOM 802 C CA . GLN A 1 106 ? -27.214 -1.194 35.506 1.00 82.44 106 GLN A CA 1
ATOM 803 C C . GLN A 1 106 ? -26.561 -2.283 34.645 1.00 82.44 106 GLN A C 1
ATOM 805 O O . GLN A 1 106 ? -26.743 -3.466 34.908 1.00 82.44 106 GLN A O 1
ATOM 810 N N . THR A 1 107 ? -25.802 -1.891 33.620 1.00 80.75 107 THR A N 1
ATOM 811 C CA . THR A 1 107 ? -25.218 -2.837 32.646 1.00 80.75 107 THR A CA 1
ATOM 812 C C . THR A 1 107 ? -23.799 -3.288 33.011 1.00 80.75 107 THR A C 1
ATOM 814 O O . THR A 1 107 ? -23.226 -4.185 32.384 1.00 80.75 107 THR A O 1
ATOM 817 N N . GLY A 1 108 ? -23.193 -2.656 34.024 1.00 81.81 108 GLY A N 1
ATOM 818 C CA . GLY A 1 108 ? -21.812 -2.904 34.439 1.00 81.81 108 GLY A CA 1
ATOM 819 C C . GLY A 1 108 ? -20.778 -2.532 33.369 1.00 81.81 108 GLY A C 1
ATOM 820 O O . GLY A 1 108 ? -19.656 -3.039 33.390 1.00 81.81 108 GLY A O 1
ATOM 821 N N . ILE A 1 109 ? -21.153 -1.694 32.397 1.00 83.25 109 ILE A N 1
ATOM 822 C CA . ILE A 1 109 ? -20.268 -1.204 31.339 1.00 83.25 109 ILE A CA 1
ATOM 823 C C . ILE A 1 109 ? -19.630 0.110 31.791 1.00 83.25 109 ILE A C 1
ATOM 825 O O . ILE A 1 109 ? -20.285 0.988 32.349 1.00 83.25 109 ILE A O 1
ATOM 829 N N . PHE A 1 110 ? -18.343 0.282 31.489 1.00 83.94 110 PHE A N 1
ATOM 830 C CA . PHE A 1 110 ? -17.639 1.533 31.752 1.00 83.94 110 PHE A CA 1
ATOM 831 C C . PHE A 1 110 ? -18.296 2.709 31.007 1.00 83.94 110 PHE A C 1
ATOM 833 O O . PHE A 1 110 ? -18.471 2.660 29.787 1.00 83.94 110 PHE A O 1
ATOM 840 N N . HIS A 1 111 ? -18.613 3.779 31.739 1.00 82.81 111 HIS A N 1
ATOM 841 C CA . HIS A 1 111 ? -19.382 4.947 31.283 1.00 82.81 111 HIS A CA 1
ATOM 842 C C . HIS A 1 111 ? -19.027 5.497 29.880 1.00 82.81 111 HIS A C 1
ATOM 844 O O . HIS A 1 111 ? -19.927 5.600 29.043 1.00 82.81 111 HIS A O 1
ATOM 850 N N . PRO A 1 112 ? -17.753 5.755 29.512 1.00 84.25 112 PRO A N 1
ATOM 851 C CA . PRO A 1 112 ? -17.432 6.267 28.176 1.00 84.25 112 PRO A CA 1
ATOM 852 C C . PRO A 1 112 ? -17.702 5.264 27.045 1.00 84.25 112 PRO A C 1
AT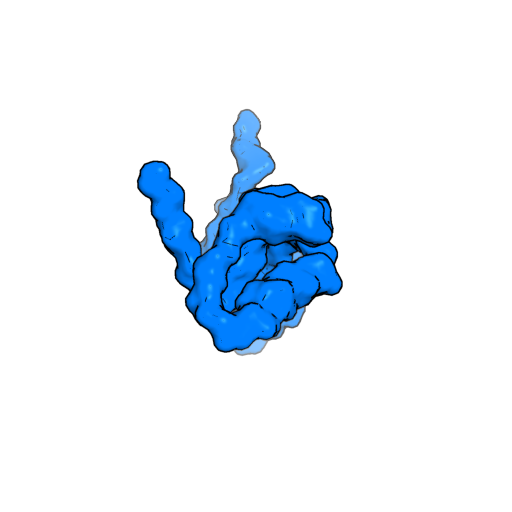OM 854 O O . PRO A 1 112 ? -17.829 5.666 25.887 1.00 84.25 112 PRO A O 1
ATOM 857 N N . SER A 1 113 ? -17.806 3.966 27.344 1.00 83.06 113 SER A N 1
ATOM 858 C CA . SER A 1 113 ? -18.239 2.968 26.359 1.00 83.06 113 SER A CA 1
ATOM 859 C C . SER A 1 113 ? -19.743 3.060 26.103 1.00 83.06 113 SER A C 1
ATOM 861 O O . SER A 1 113 ? -20.151 2.927 24.954 1.00 83.06 113 SER A O 1
ATOM 863 N N . ILE A 1 114 ? -20.557 3.377 27.117 1.00 84.25 114 ILE A N 1
ATOM 864 C CA . ILE A 1 114 ? -21.998 3.641 26.948 1.00 84.25 114 ILE A CA 1
ATOM 865 C C . ILE A 1 114 ? -22.218 4.860 26.065 1.00 84.25 114 ILE A C 1
ATOM 867 O O . ILE A 1 114 ? -22.976 4.782 25.106 1.00 84.25 114 ILE A O 1
ATOM 871 N N . VAL A 1 115 ? -21.493 5.952 26.312 1.00 85.62 115 VAL A N 1
ATOM 872 C CA . VAL A 1 115 ? -21.549 7.154 25.463 1.00 85.62 115 VAL A CA 1
ATOM 873 C C . VAL A 1 115 ? -21.235 6.816 23.999 1.00 85.62 115 VAL A C 1
ATOM 875 O O . VAL A 1 115 ? -21.945 7.243 23.092 1.00 85.62 115 VAL A O 1
ATOM 878 N N . GLN A 1 116 ? -20.214 5.988 23.748 1.00 83.44 116 GLN A N 1
ATOM 879 C CA . GLN A 1 116 ? -19.877 5.540 22.391 1.00 83.44 116 GLN A CA 1
ATOM 880 C C . GLN A 1 116 ? -20.959 4.662 21.757 1.00 83.44 116 GLN A C 1
ATOM 882 O O . GLN A 1 116 ? -21.213 4.799 20.561 1.00 83.44 116 GLN A O 1
ATOM 887 N N . ILE A 1 117 ? -21.572 3.757 22.525 1.00 85.00 117 ILE A N 1
ATOM 888 C CA . ILE A 1 117 ? -22.686 2.921 22.057 1.00 85.00 117 ILE A CA 1
ATOM 889 C C . ILE A 1 117 ? -23.865 3.821 21.674 1.00 85.00 117 ILE A C 1
ATOM 891 O O . ILE A 1 117 ? -24.356 3.738 20.552 1.00 85.00 117 ILE A O 1
ATOM 895 N N . LEU A 1 118 ? -24.249 4.754 22.546 1.00 84.81 118 LEU A N 1
ATOM 896 C CA . LEU A 1 118 ? -25.364 5.669 22.306 1.00 84.81 118 LEU A CA 1
ATOM 897 C C . LEU A 1 118 ? -25.127 6.570 21.083 1.00 84.81 118 LEU A C 1
ATOM 899 O O . LEU A 1 118 ? -26.028 6.735 20.264 1.00 84.81 118 LEU A O 1
ATOM 903 N N . HIS A 1 119 ? -23.901 7.071 20.889 1.00 84.00 119 HIS A N 1
ATOM 904 C CA . HIS A 1 119 ? -23.531 7.823 19.684 1.00 84.00 119 HIS A CA 1
ATOM 905 C C . HIS A 1 119 ? -23.620 6.984 18.404 1.00 84.00 119 HIS A C 1
ATOM 907 O O . HIS A 1 119 ? -24.092 7.479 17.382 1.00 84.00 119 HIS A O 1
ATOM 913 N N . LYS A 1 120 ? -23.193 5.713 18.440 1.00 83.25 120 LYS A N 1
ATOM 914 C CA . LYS A 1 120 ? -23.319 4.800 17.289 1.00 83.25 120 LYS A CA 1
ATOM 915 C C . LYS A 1 120 ? -24.776 4.553 16.894 1.00 83.25 120 LYS A C 1
ATOM 917 O O . LYS A 1 120 ? -25.038 4.310 15.722 1.00 83.25 120 LYS A O 1
ATOM 922 N N . HIS A 1 121 ? -25.692 4.621 17.857 1.00 82.69 121 HIS A N 1
ATOM 923 C CA . HIS A 1 121 ? -27.131 4.455 17.653 1.00 82.69 121 HIS A CA 1
ATOM 924 C C . HIS A 1 121 ? -27.895 5.786 17.533 1.00 82.69 121 HIS A C 1
ATOM 926 O O . HIS A 1 121 ? -29.120 5.788 17.586 1.00 82.69 121 HIS A O 1
ATOM 932 N N . CYS A 1 122 ? -27.189 6.905 17.322 1.00 78.56 122 CYS A N 1
ATOM 933 C CA . CYS A 1 122 ? -27.761 8.232 17.067 1.00 78.56 122 CYS A CA 1
ATOM 934 C C . CYS A 1 122 ? -28.636 8.814 18.196 1.00 78.56 122 CYS A C 1
ATOM 936 O O . CYS A 1 122 ? -29.480 9.671 17.934 1.00 78.56 122 CYS A O 1
ATOM 938 N N . PHE A 1 123 ? -28.424 8.413 19.453 1.00 82.44 123 PHE A N 1
ATOM 939 C CA . PHE A 1 123 ? -29.086 9.061 20.588 1.00 82.44 123 PHE A CA 1
ATOM 940 C C . PHE A 1 123 ? -28.515 10.463 20.848 1.00 82.44 123 PHE A C 1
ATOM 942 O O . PHE A 1 123 ? -27.307 10.690 20.743 1.00 82.44 123 PHE A O 1
ATOM 949 N N . VAL A 1 124 ? -29.386 11.401 21.230 1.00 80.19 124 VAL A N 1
ATOM 950 C CA . VAL A 1 124 ? -28.999 12.758 21.641 1.00 80.19 124 VAL A CA 1
ATOM 951 C C . VAL A 1 124 ? -28.621 12.740 23.120 1.00 80.19 124 VAL A C 1
ATOM 953 O O . VAL A 1 124 ? -29.411 12.307 23.955 1.00 80.19 124 VAL A O 1
ATOM 956 N N . LEU A 1 125 ? -27.418 13.214 23.450 1.00 78.19 125 LEU A N 1
ATOM 957 C CA . LEU A 1 125 ? -26.966 13.352 24.835 1.00 78.19 125 LEU A CA 1
ATOM 958 C C . LEU A 1 125 ? -27.119 14.802 25.297 1.00 78.19 125 LEU A C 1
ATOM 960 O O . LEU A 1 125 ? -26.539 15.713 24.702 1.00 78.19 125 LEU A O 1
ATOM 964 N N . ALA A 1 126 ? -27.871 15.010 26.376 1.00 75.06 126 ALA A N 1
ATOM 965 C CA . ALA A 1 126 ? -27.918 16.291 27.068 1.00 75.06 126 ALA A CA 1
ATOM 966 C C . ALA A 1 126 ? -26.632 16.499 27.887 1.00 75.06 126 ALA A C 1
ATOM 968 O O . ALA A 1 126 ? -26.079 15.554 28.454 1.00 75.06 126 ALA A O 1
ATOM 969 N N . LYS A 1 127 ? -26.137 17.741 27.943 1.00 65.12 127 LYS A N 1
ATOM 970 C CA . LYS A 1 127 ? -25.028 18.111 28.834 1.00 65.12 127 LYS A CA 1
ATOM 971 C C . LYS A 1 127 ? -25.586 18.367 30.230 1.00 65.12 127 LYS A C 1
ATOM 973 O O . LYS A 1 127 ? -26.567 19.091 30.357 1.00 65.12 127 LYS A O 1
ATOM 978 N N . SER A 1 128 ? -24.945 17.816 31.257 1.00 59.16 128 SER A N 1
ATOM 979 C CA . SER A 1 128 ? -25.214 18.201 32.643 1.00 59.16 128 SER A CA 1
ATOM 980 C C . SER A 1 128 ? -24.815 19.668 32.843 1.00 59.16 128 SER A C 1
ATOM 982 O O . SER A 1 128 ? -23.662 20.017 32.573 1.00 59.16 128 SER A O 1
ATOM 984 N N . THR A 1 129 ? -25.771 20.505 33.251 1.00 48.31 129 THR A N 1
ATOM 985 C C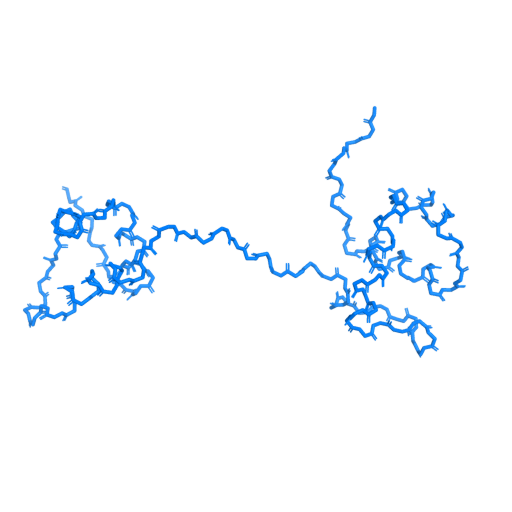A . THR A 1 129 ? -25.548 21.881 33.736 1.00 48.31 129 THR A CA 1
ATOM 986 C C . THR A 1 129 ? -24.676 21.916 34.978 1.00 48.31 129 THR A C 1
ATOM 988 O O . THR A 1 129 ? -24.854 21.020 35.833 1.00 48.31 129 THR A O 1
#

Radius of gyration: 25.53 Å; Cα contacts (8 Å, |Δi|>4): 85; chains: 1; bounding box: 64×33×58 Å

Nearest PDB structures (foldseek):
  6u81-assembly1_A  TM=2.912E-01  e=2.711E-01  Homo sapiens
  3a01-assembly1_A  TM=6.044E-01  e=4.297E+00  Drosophila melanogaster
  2da1-assembly1_A  TM=4.666E-01  e=2.395E+00  Homo sapiens

Foldseek 3Di:
DPDPPDPQDLVLLLVLLLCVLVPHDLVVSCVVSVNDSVVSVVSNVQLVVVPDDSVVPSDRDSVSRDDDDDDDDPDPDDVVLLVVLVCVQVVPPPPDDDDLVVSCVVSVPDSVVSVVSCVVVPHDDDDDD

Organism: NCBI:txid454284